Protein AF-A0A378WVY2-F1 (afdb_monomer_lite)

Organism: NCBI:txid134964

Radius of gyration: 12.28 Å; chains: 1; bounding box: 35×30×23 Å

Secondary structure (DSSP, 8-state):
-----HHHHHSTTSEEEEE-TTS-EEEEEEEETTEEE-TTHHHHHHHHIIIIII------TT-PPPGGG--

Structure (mmCIF, N/CA/C/O backbone):
data_AF-A0A378WVY2-F1
#
_entry.id   AF-A0A378WVY2-F1
#
loop_
_atom_site.group_PDB
_atom_site.id
_atom_site.type_symbol
_atom_site.label_atom_id
_atom_site.label_alt_id
_atom_site.label_comp_id
_atom_site.label_asym_id
_atom_site.label_entity_id
_atom_site.label_seq_id
_atom_site.pdbx_PDB_ins_code
_atom_site.Cartn_x
_atom_site.Cartn_y
_atom_site.Cartn_z
_atom_site.occupancy
_atom_site.B_iso_or_equiv
_atom_site.auth_seq_id
_atom_site.auth_comp_id
_atom_site.auth_asym_id
_atom_site.auth_atom_id
_atom_site.pdbx_PDB_model_num
ATOM 1 N N . MET A 1 1 ? 8.797 16.035 7.260 1.00 80.75 1 MET A N 1
ATOM 2 C CA . MET A 1 1 ? 7.560 15.355 7.706 1.00 80.75 1 MET A CA 1
ATOM 3 C C . MET A 1 1 ? 6.579 15.390 6.546 1.00 80.75 1 MET A C 1
ATOM 5 O O . MET A 1 1 ? 6.411 16.461 5.979 1.00 80.75 1 MET A O 1
ATOM 9 N N . HIS A 1 2 ? 5.989 14.253 6.170 1.00 87.25 2 HIS A N 1
ATOM 10 C CA . HIS A 1 2 ? 4.992 14.169 5.096 1.00 87.25 2 HIS A CA 1
ATOM 11 C C . HIS A 1 2 ? 3.664 13.704 5.687 1.00 87.25 2 HIS A C 1
ATOM 13 O O . HIS A 1 2 ? 3.638 12.721 6.426 1.00 87.25 2 HIS A O 1
ATOM 19 N N . PHE A 1 3 ? 2.580 14.411 5.376 1.00 91.38 3 PHE A N 1
ATOM 20 C CA . PHE A 1 3 ? 1.233 14.008 5.765 1.00 91.38 3 PHE A CA 1
ATOM 21 C C . PHE A 1 3 ? 0.579 13.274 4.605 1.00 91.38 3 PHE A C 1
ATOM 23 O O . PHE A 1 3 ? 0.559 13.771 3.481 1.00 91.38 3 PHE A O 1
ATOM 30 N N . VAL A 1 4 ? 0.037 12.097 4.894 1.00 92.50 4 VAL A N 1
ATOM 31 C CA . VAL A 1 4 ? -0.665 11.260 3.924 1.00 92.50 4 VAL A CA 1
ATOM 32 C C . VAL A 1 4 ? -2.042 10.990 4.495 1.00 92.50 4 VAL A C 1
ATOM 34 O O . VAL A 1 4 ? -2.170 10.567 5.644 1.00 92.50 4 VAL A O 1
ATOM 37 N N . ARG A 1 5 ? -3.084 11.278 3.715 1.00 95.12 5 ARG A N 1
ATOM 38 C CA . ARG A 1 5 ? -4.453 11.001 4.145 1.00 95.12 5 ARG A CA 1
ATOM 39 C C . ARG A 1 5 ? -4.690 9.489 4.169 1.00 95.12 5 ARG A C 1
ATOM 41 O O . ARG A 1 5 ? -4.190 8.767 3.307 1.00 95.12 5 ARG A O 1
ATOM 48 N N . LEU A 1 6 ? -5.476 9.011 5.132 1.00 95.94 6 LEU A N 1
ATOM 49 C CA . LEU A 1 6 ? -5.768 7.579 5.255 1.00 95.94 6 LEU A CA 1
ATOM 50 C C . LEU A 1 6 ? -6.578 7.037 4.073 1.00 95.94 6 LEU A C 1
ATOM 52 O O . LEU A 1 6 ? -6.343 5.910 3.659 1.00 95.94 6 LEU A O 1
ATOM 56 N N . ASP A 1 7 ? -7.471 7.837 3.490 1.00 96.25 7 ASP A N 1
ATOM 57 C CA . ASP A 1 7 ? -8.191 7.466 2.266 1.00 96.25 7 ASP A CA 1
ATOM 58 C C . ASP A 1 7 ? -7.250 7.343 1.063 1.00 96.25 7 ASP A C 1
ATOM 60 O O . ASP A 1 7 ? -7.407 6.427 0.261 1.00 96.25 7 ASP A O 1
ATOM 64 N N . ARG A 1 8 ? -6.215 8.194 0.978 1.00 95.94 8 ARG A N 1
ATOM 65 C CA . ARG A 1 8 ? -5.159 8.021 -0.022 1.00 95.94 8 ARG A CA 1
ATOM 66 C C . ARG A 1 8 ? -4.416 6.713 0.203 1.00 95.94 8 ARG A C 1
ATOM 68 O O . ARG A 1 8 ? -4.263 5.969 -0.750 1.00 95.94 8 ARG A O 1
ATOM 75 N N . LEU A 1 9 ? -3.989 6.414 1.432 1.00 96.19 9 LEU A N 1
ATOM 76 C CA . LEU A 1 9 ? -3.308 5.151 1.751 1.00 96.19 9 LEU A CA 1
ATOM 77 C C . LEU A 1 9 ? -4.192 3.919 1.470 1.00 96.19 9 LEU A C 1
ATOM 79 O O . LEU A 1 9 ? -3.683 2.875 1.070 1.00 96.19 9 LEU A O 1
ATOM 83 N N . ALA A 1 10 ? -5.506 4.043 1.661 1.00 96.38 10 ALA A N 1
ATOM 84 C CA . ALA A 1 10 ? -6.481 2.991 1.395 1.00 96.38 10 ALA A CA 1
ATOM 85 C C . ALA A 1 10 ? -6.802 2.801 -0.094 1.00 96.38 10 ALA A C 1
ATOM 87 O O . ALA A 1 10 ? -7.386 1.779 -0.443 1.00 96.38 10 ALA A O 1
ATOM 88 N N . ALA A 1 11 ? -6.420 3.721 -0.981 1.00 96.38 11 ALA A N 1
ATOM 89 C CA . ALA A 1 11 ? -6.743 3.615 -2.400 1.00 96.38 11 ALA A CA 1
ATOM 90 C C . ALA A 1 11 ? -6.063 2.399 -3.061 1.00 96.38 11 ALA A C 1
ATOM 92 O O . ALA A 1 11 ? -4.940 2.023 -2.714 1.00 96.38 11 ALA A O 1
ATOM 93 N N . ASP A 1 12 ? -6.768 1.753 -3.993 1.00 95.69 12 ASP A N 1
ATOM 94 C CA . ASP A 1 12 ? -6.322 0.507 -4.637 1.00 95.69 12 ASP A CA 1
ATOM 95 C C . ASP A 1 12 ? -5.131 0.695 -5.580 1.00 95.69 12 ASP A C 1
ATOM 97 O O . ASP A 1 12 ? -4.408 -0.258 -5.856 1.00 95.69 12 ASP A O 1
ATOM 101 N N . ASP A 1 13 ? -4.893 1.922 -6.038 1.00 95.69 13 ASP A N 1
ATOM 102 C CA . ASP A 1 13 ? -3.752 2.283 -6.876 1.00 95.69 13 ASP A CA 1
ATOM 103 C C . ASP A 1 13 ? -2.465 2.523 -6.071 1.00 95.69 13 ASP A C 1
ATOM 105 O O . ASP A 1 13 ? -1.432 2.823 -6.655 1.00 95.69 13 ASP A O 1
ATOM 109 N N . VAL A 1 14 ? -2.491 2.422 -4.738 1.00 96.69 14 VAL A N 1
ATOM 110 C CA . VAL A 1 14 ? -1.287 2.640 -3.925 1.00 96.69 14 VAL A CA 1
ATOM 111 C C . VAL A 1 14 ? -0.301 1.469 -4.005 1.00 96.69 14 VAL A C 1
ATOM 113 O O . VAL A 1 14 ? 0.890 1.735 -4.211 1.00 96.69 14 VAL A O 1
ATOM 116 N N . PRO A 1 15 ? -0.709 0.196 -3.819 1.00 96.31 15 PRO A N 1
ATOM 117 C CA . PRO A 1 15 ? 0.220 -0.925 -3.865 1.00 96.31 15 PRO A CA 1
ATOM 118 C C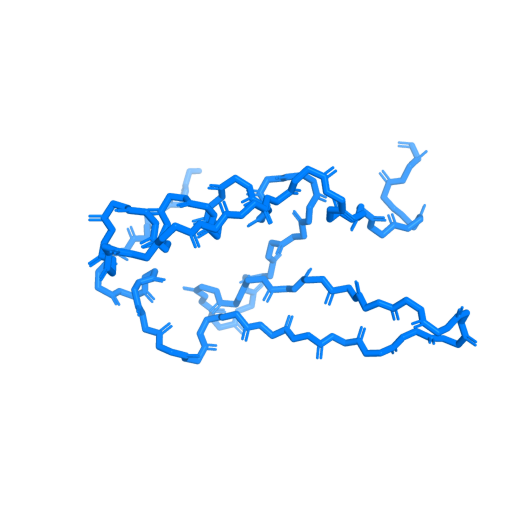 . PRO A 1 15 ? 0.548 -1.322 -5.305 1.00 96.31 15 PRO A C 1
ATOM 120 O O . PRO A 1 15 ? -0.315 -1.748 -6.069 1.00 96.31 15 PRO A O 1
ATOM 123 N N . HIS A 1 16 ? 1.827 -1.265 -5.653 1.00 95.19 16 HIS A N 1
ATOM 124 C CA . HIS A 1 16 ? 2.346 -1.755 -6.922 1.00 95.19 16 HIS A CA 1
ATOM 125 C C . HIS A 1 16 ? 3.356 -2.875 -6.697 1.00 95.19 16 HIS A C 1
ATOM 127 O O . HIS A 1 16 ? 4.245 -2.771 -5.852 1.00 95.19 16 HIS A O 1
ATOM 133 N N . TRP A 1 17 ? 3.242 -3.921 -7.511 1.00 93.88 17 TRP A N 1
ATOM 134 C CA . TRP A 1 17 ? 4.188 -5.028 -7.555 1.00 93.88 17 TRP A CA 1
ATOM 135 C C . TRP A 1 17 ? 5.030 -4.918 -8.816 1.00 93.88 17 TRP A C 1
ATOM 137 O O . TRP A 1 17 ? 4.491 -4.765 -9.911 1.00 93.88 17 TRP A O 1
ATOM 147 N N . VAL A 1 18 ? 6.346 -4.981 -8.652 1.00 93.06 18 VAL A N 1
ATOM 148 C CA . VAL A 1 18 ? 7.300 -4.983 -9.762 1.00 93.06 18 VAL A CA 1
ATOM 149 C C . VAL A 1 18 ? 8.005 -6.329 -9.787 1.00 93.06 18 VAL A C 1
ATOM 151 O O . VAL A 1 18 ? 8.655 -6.696 -8.808 1.00 93.06 18 VAL A O 1
ATOM 154 N N . ASP A 1 19 ? 7.873 -7.056 -10.893 1.00 92.62 19 ASP A N 1
ATOM 155 C CA . ASP A 1 19 ? 8.577 -8.320 -11.093 1.00 92.62 19 ASP A CA 1
ATOM 156 C C . ASP A 1 19 ? 10.081 -8.070 -11.263 1.00 92.62 19 ASP A C 1
ATOM 158 O O . ASP A 1 19 ? 10.503 -7.143 -11.962 1.00 92.62 19 ASP A O 1
ATOM 162 N N . ARG A 1 20 ? 10.898 -8.895 -10.606 1.00 88.12 20 ARG A N 1
ATOM 163 C CA . ARG A 1 20 ? 12.359 -8.852 -10.702 1.00 88.12 20 ARG A CA 1
ATOM 164 C C . ARG A 1 20 ? 12.888 -10.015 -11.553 1.00 88.12 20 ARG A C 1
ATOM 166 O O . ARG A 1 20 ? 12.239 -11.058 -11.639 1.00 88.12 20 ARG A O 1
ATOM 173 N N . PRO A 1 21 ? 14.089 -9.880 -12.153 1.00 89.44 21 PRO A N 1
ATOM 174 C CA . PRO A 1 21 ? 14.699 -10.946 -12.955 1.00 89.44 21 PRO A CA 1
ATOM 175 C C . PRO A 1 21 ? 14.930 -12.268 -12.204 1.00 89.44 21 PRO A C 1
ATOM 177 O O . PRO A 1 21 ? 15.020 -13.316 -12.833 1.00 89.44 21 PRO A O 1
ATOM 180 N N . ASP A 1 22 ? 15.020 -12.226 -10.872 1.00 86.44 22 ASP A N 1
ATOM 181 C CA . ASP A 1 22 ? 15.184 -13.392 -9.992 1.00 86.44 22 ASP A CA 1
ATOM 182 C C . ASP A 1 22 ? 13.858 -14.123 -9.682 1.00 86.44 22 ASP A C 1
ATOM 184 O O . ASP A 1 22 ? 13.841 -15.069 -8.897 1.00 86.44 22 ASP A O 1
ATOM 188 N N . GLY A 1 23 ? 12.739 -13.687 -10.275 1.00 85.94 23 GLY A N 1
ATOM 189 C CA . GLY A 1 23 ? 11.404 -14.252 -10.058 1.00 85.94 23 GLY A CA 1
ATOM 190 C C . GLY A 1 23 ? 10.706 -13.773 -8.780 1.00 85.94 23 GLY A C 1
ATOM 191 O O . GLY A 1 23 ? 9.555 -14.141 -8.540 1.00 85.94 23 GLY A O 1
ATOM 192 N N . SER A 1 24 ? 11.361 -12.941 -7.966 1.00 87.12 24 SER A N 1
ATOM 193 C CA . SER A 1 24 ? 10.727 -12.281 -6.823 1.00 87.12 24 SER A CA 1
ATOM 194 C C . SER A 1 24 ? 9.924 -11.051 -7.261 1.00 87.12 24 SER A C 1
ATOM 196 O O . SER A 1 24 ? 10.068 -10.548 -8.378 1.00 87.12 24 SER A O 1
ATOM 198 N N . ARG A 1 25 ? 9.068 -10.537 -6.3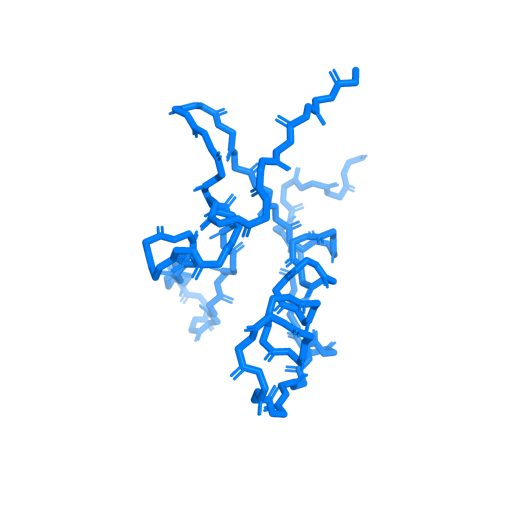68 1.00 88.88 25 ARG A N 1
ATOM 199 C CA . ARG A 1 25 ? 8.321 -9.292 -6.594 1.00 88.88 25 ARG A CA 1
ATOM 200 C C . ARG A 1 25 ? 8.689 -8.255 -5.553 1.00 88.88 25 ARG A C 1
ATOM 202 O O . ARG A 1 25 ? 8.750 -8.553 -4.362 1.00 88.88 25 ARG A O 1
ATOM 209 N N . LEU A 1 26 ? 8.876 -7.024 -6.006 1.00 91.00 26 LEU A N 1
ATOM 210 C CA . LEU A 1 26 ? 9.160 -5.881 -5.157 1.00 91.00 26 LEU A CA 1
ATOM 211 C C . LEU A 1 26 ? 7.883 -5.074 -4.909 1.00 91.00 26 LEU A C 1
ATOM 213 O O . LEU A 1 26 ? 7.221 -4.655 -5.860 1.00 91.00 26 LEU A O 1
ATOM 217 N N . LEU A 1 27 ? 7.574 -4.812 -3.637 1.00 93.75 27 LEU A N 1
ATOM 218 C CA . LEU A 1 27 ? 6.502 -3.895 -3.252 1.00 93.75 27 LEU A CA 1
ATOM 219 C C . LEU A 1 27 ? 6.945 -2.433 -3.423 1.00 93.75 27 LEU A C 1
ATOM 221 O O . LEU A 1 27 ? 8.017 -2.024 -2.965 1.00 93.75 27 LEU A O 1
ATOM 225 N N . GLN A 1 28 ? 6.066 -1.628 -4.013 1.00 95.06 28 GLN A N 1
ATOM 226 C CA . GLN A 1 28 ? 6.136 -0.171 -4.059 1.00 95.06 28 GLN A CA 1
ATOM 227 C C . GLN A 1 28 ? 4.808 0.416 -3.578 1.00 95.06 28 GLN A C 1
ATOM 229 O O . GLN A 1 28 ? 3.777 0.160 -4.191 1.00 95.06 28 GLN A O 1
ATOM 234 N N . LEU A 1 29 ? 4.819 1.233 -2.522 1.00 96.12 29 LEU A N 1
ATOM 235 C CA . LEU A 1 29 ? 3.655 2.050 -2.165 1.00 96.12 29 LEU A CA 1
ATOM 236 C C . LEU A 1 29 ? 3.794 3.447 -2.762 1.00 96.12 29 LEU A C 1
ATOM 238 O O . LEU A 1 29 ? 4.698 4.188 -2.374 1.00 96.12 29 LEU A O 1
ATOM 242 N N . ARG A 1 30 ? 2.894 3.810 -3.680 1.00 95.62 30 ARG A N 1
ATOM 243 C CA . ARG A 1 30 ? 2.883 5.111 -4.368 1.00 95.62 30 ARG A CA 1
ATOM 244 C C . ARG A 1 30 ? 1.816 6.025 -3.779 1.00 95.62 30 ARG A C 1
ATOM 246 O O . ARG A 1 30 ? 0.658 6.037 -4.194 1.00 95.62 30 ARG A O 1
ATOM 253 N N . ILE A 1 31 ? 2.206 6.791 -2.769 1.00 93.06 31 ILE A N 1
ATOM 254 C CA . ILE A 1 31 ? 1.269 7.561 -1.934 1.00 93.06 31 ILE A CA 1
ATOM 255 C C . ILE A 1 31 ? 1.184 9.051 -2.297 1.00 93.06 31 ILE A C 1
ATOM 257 O O . ILE A 1 31 ? 0.364 9.765 -1.726 1.00 93.06 31 ILE A O 1
ATOM 261 N N . GLY A 1 32 ? 1.963 9.503 -3.281 1.00 88.12 32 GLY A N 1
ATOM 262 C CA . GLY A 1 32 ? 1.897 10.837 -3.885 1.00 88.12 32 GLY A CA 1
ATOM 263 C C . GLY A 1 32 ? 2.695 10.890 -5.191 1.00 88.12 32 GLY A C 1
ATOM 264 O O . GLY A 1 32 ? 3.386 9.923 -5.510 1.00 88.12 32 GLY A O 1
ATOM 265 N N . ASP A 1 33 ? 2.629 12.012 -5.912 1.00 83.62 33 ASP A N 1
ATOM 266 C CA . ASP A 1 33 ? 3.120 12.155 -7.299 1.00 83.62 33 ASP A CA 1
ATOM 267 C C . ASP A 1 33 ? 4.559 11.663 -7.532 1.00 83.62 33 ASP A C 1
ATOM 269 O O . ASP A 1 33 ? 4.845 11.045 -8.554 1.00 83.62 33 ASP A O 1
ATOM 273 N N . SER A 1 34 ? 5.449 11.869 -6.558 1.00 86.69 34 SER A N 1
ATOM 274 C CA . SER A 1 34 ? 6.848 11.415 -6.608 1.00 86.69 34 SER A CA 1
ATOM 275 C C . SER A 1 34 ? 7.268 10.678 -5.333 1.00 86.69 34 SER A C 1
ATOM 277 O O . SER A 1 34 ? 8.439 10.694 -4.958 1.00 86.69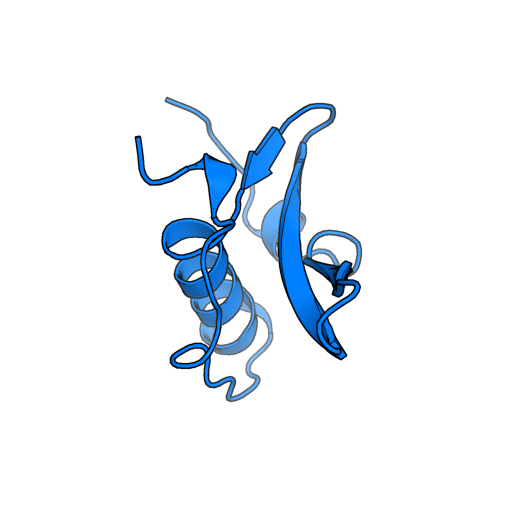 34 SER A O 1
ATOM 279 N N . MET A 1 35 ? 6.312 10.070 -4.620 1.00 91.75 35 MET A N 1
ATOM 280 C CA . MET A 1 35 ? 6.559 9.443 -3.320 1.00 91.75 35 MET A CA 1
ATOM 281 C C . MET A 1 35 ? 6.322 7.934 -3.373 1.00 91.75 35 MET A C 1
ATOM 283 O O . MET A 1 35 ? 5.196 7.460 -3.207 1.00 91.75 35 MET A O 1
ATOM 287 N N . THR A 1 36 ? 7.419 7.194 -3.549 1.00 94.81 36 THR A N 1
ATOM 288 C CA . THR A 1 36 ? 7.451 5.728 -3.512 1.00 94.81 36 THR A CA 1
ATOM 289 C C . THR A 1 36 ? 8.126 5.250 -2.233 1.00 94.81 36 THR A C 1
ATOM 291 O O . THR A 1 36 ? 9.260 5.631 -1.948 1.00 94.81 36 THR A O 1
ATOM 294 N N . ILE A 1 37 ? 7.447 4.389 -1.475 1.00 93.12 37 ILE A N 1
ATOM 295 C CA . ILE A 1 37 ? 8.006 3.738 -0.287 1.00 93.12 37 ILE A CA 1
ATOM 296 C C . ILE A 1 37 ? 8.215 2.252 -0.576 1.00 93.12 37 ILE A C 1
ATOM 298 O O . ILE A 1 37 ? 7.292 1.556 -1.004 1.00 93.12 37 ILE A O 1
ATOM 302 N N . HIS A 1 38 ? 9.420 1.762 -0.297 1.00 92.75 38 HIS A N 1
ATOM 303 C CA . HIS A 1 38 ? 9.775 0.347 -0.381 1.00 92.75 38 HIS A CA 1
ATOM 304 C C . HIS A 1 38 ? 9.766 -0.321 1.000 1.00 92.75 38 HIS A C 1
ATOM 306 O O . HIS A 1 38 ? 9.706 0.351 2.033 1.00 92.75 38 HIS A O 1
ATOM 312 N N . ALA A 1 39 ? 9.820 -1.652 1.036 1.00 90.69 39 ALA A N 1
ATOM 313 C CA . ALA A 1 39 ? 10.057 -2.386 2.279 1.00 90.69 39 ALA A CA 1
ATOM 314 C C . ALA A 1 39 ? 11.394 -1.953 2.935 1.00 90.69 39 ALA A C 1
ATOM 316 O O . ALA A 1 39 ? 12.290 -1.518 2.212 1.00 90.69 39 ALA A O 1
ATOM 317 N N . PRO A 1 40 ? 11.532 -2.038 4.277 1.00 89.94 40 PRO A N 1
ATOM 318 C CA . PRO A 1 40 ? 10.560 -2.583 5.234 1.00 89.94 40 PRO A CA 1
ATOM 319 C C . PRO A 1 40 ? 9.408 -1.622 5.571 1.00 89.94 40 PRO A C 1
ATOM 321 O O . PRO A 1 40 ? 8.312 -2.071 5.898 1.00 89.94 40 PRO A O 1
ATOM 324 N N . THR A 1 41 ? 9.590 -0.305 5.427 1.00 92.44 41 THR A N 1
ATOM 325 C CA . T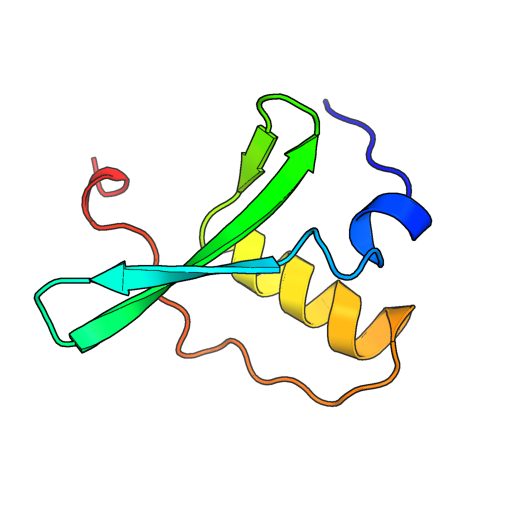HR A 1 41 ? 8.552 0.683 5.779 1.00 92.44 41 THR A CA 1
ATOM 326 C C . THR A 1 41 ? 7.276 0.501 4.954 1.00 92.44 41 THR A C 1
ATOM 328 O O . THR A 1 41 ? 6.175 0.509 5.501 1.00 92.44 41 THR A O 1
ATOM 331 N N . GLY A 1 42 ? 7.410 0.270 3.647 1.00 94.19 42 GLY A N 1
ATOM 332 C CA . GLY A 1 42 ? 6.282 0.006 2.753 1.00 94.19 42 GLY A CA 1
ATOM 333 C C . GLY A 1 42 ? 5.535 -1.279 3.113 1.00 94.19 42 GLY A C 1
ATOM 334 O O . GLY A 1 42 ? 4.316 -1.326 3.002 1.00 94.19 42 GLY A O 1
ATOM 335 N N . ALA A 1 43 ? 6.235 -2.292 3.629 1.00 94.50 43 ALA A N 1
ATOM 336 C CA . ALA A 1 43 ? 5.615 -3.530 4.091 1.00 94.50 43 ALA A CA 1
ATOM 337 C C . ALA A 1 43 ? 4.731 -3.288 5.327 1.00 94.50 43 ALA A C 1
ATOM 339 O O . ALA A 1 43 ? 3.586 -3.732 5.363 1.00 94.50 43 ALA A O 1
ATOM 340 N N . MET A 1 44 ? 5.214 -2.514 6.304 1.00 94.81 44 MET A N 1
ATOM 341 C CA . MET A 1 44 ? 4.420 -2.153 7.488 1.00 94.81 44 MET A CA 1
ATOM 342 C C . MET A 1 44 ? 3.194 -1.305 7.132 1.00 94.81 44 MET A C 1
ATOM 344 O O . MET A 1 44 ? 2.108 -1.533 7.660 1.00 94.81 44 MET A O 1
ATOM 348 N N . LEU A 1 45 ? 3.347 -0.345 6.217 1.00 95.75 45 LEU A N 1
ATOM 349 C CA . LEU A 1 45 ? 2.236 0.487 5.748 1.00 95.75 45 LEU A CA 1
ATOM 350 C C . LEU A 1 45 ? 1.200 -0.322 4.961 1.00 95.75 45 LEU A C 1
ATOM 352 O O . LEU A 1 45 ? 0.004 -0.094 5.134 1.00 95.75 45 LEU A O 1
ATOM 356 N N . LEU A 1 46 ? 1.639 -1.289 4.148 1.00 96.56 46 LEU A N 1
ATOM 357 C CA . LEU A 1 46 ? 0.741 -2.228 3.480 1.00 96.56 46 LEU A 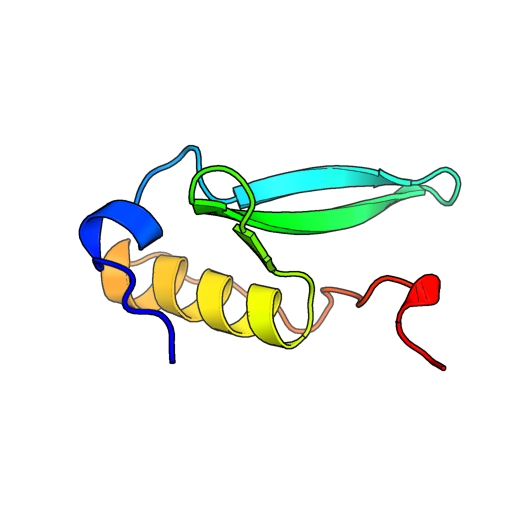CA 1
ATOM 358 C C . LEU A 1 46 ? -0.023 -3.063 4.510 1.00 96.56 46 LEU A C 1
ATOM 360 O O . LEU A 1 46 ? -1.236 -3.187 4.408 1.00 96.56 46 LEU A O 1
ATOM 364 N N . GLN A 1 47 ? 0.656 -3.590 5.530 1.00 95.81 47 GLN A N 1
ATOM 365 C CA . GLN A 1 47 ? -0.012 -4.368 6.570 1.00 95.81 47 GLN A CA 1
ATOM 366 C C . GLN A 1 47 ? -1.040 -3.533 7.338 1.00 95.81 47 GLN A C 1
ATOM 368 O O . GLN A 1 47 ? -2.151 -4.002 7.571 1.00 95.81 47 GLN A O 1
ATOM 373 N N . PHE A 1 48 ? -0.705 -2.289 7.690 1.00 97.00 48 PHE A N 1
ATOM 374 C CA . PHE A 1 48 ? -1.659 -1.371 8.307 1.00 97.00 48 PHE A CA 1
ATOM 375 C C . PHE A 1 48 ? -2.860 -1.109 7.388 1.00 97.00 48 PHE A C 1
ATOM 377 O O . PHE A 1 48 ? -3.997 -1.201 7.845 1.00 97.00 48 PHE A O 1
ATOM 384 N N . ARG A 1 49 ? -2.627 -0.836 6.093 1.00 96.56 49 ARG A N 1
ATOM 385 C CA . ARG A 1 49 ? -3.696 -0.670 5.094 1.00 96.56 49 ARG A CA 1
ATOM 386 C C . ARG A 1 49 ? -4.629 -1.878 5.094 1.00 96.56 49 ARG A C 1
ATOM 388 O O . ARG A 1 49 ? -5.824 -1.710 5.312 1.00 96.56 49 ARG A O 1
ATOM 395 N N . GLU A 1 50 ? -4.094 -3.072 4.859 1.00 96.81 50 GLU A N 1
ATOM 396 C CA . GLU A 1 50 ? -4.907 -4.279 4.709 1.00 96.81 50 GLU A CA 1
ATOM 397 C C . GLU A 1 50 ? -5.661 -4.605 5.997 1.00 96.81 50 GLU A C 1
ATOM 399 O O . GLU A 1 50 ? -6.878 -4.750 5.968 1.00 96.81 50 GLU A O 1
ATOM 404 N N . VAL A 1 51 ? -4.974 -4.634 7.1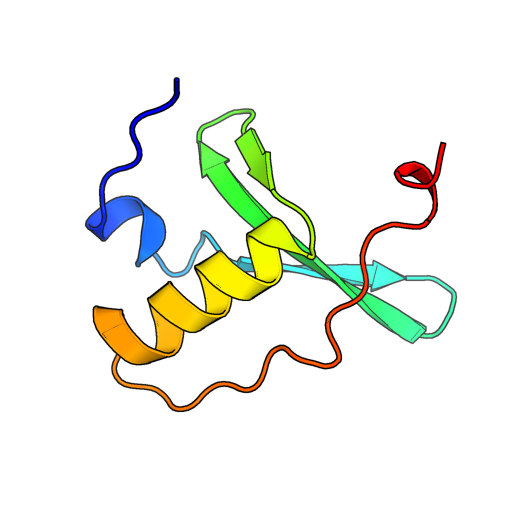39 1.00 96.62 51 VAL A N 1
ATOM 405 C CA . VAL A 1 51 ? -5.570 -5.079 8.404 1.00 96.62 51 VAL A CA 1
ATOM 406 C C . VAL A 1 51 ? -6.516 -4.031 8.987 1.00 96.62 51 VAL A C 1
ATOM 408 O O . VAL A 1 51 ? -7.615 -4.371 9.415 1.00 96.62 51 VAL A O 1
ATOM 411 N N . VAL A 1 52 ? -6.105 -2.762 9.018 1.00 96.94 52 VAL A N 1
ATOM 412 C CA . VAL A 1 52 ? -6.818 -1.713 9.765 1.00 96.94 52 VAL A CA 1
ATOM 413 C C . VAL A 1 52 ? -7.815 -0.963 8.890 1.00 96.94 52 VAL A C 1
ATOM 415 O O . VAL A 1 52 ? -8.907 -0.651 9.356 1.00 96.94 52 VAL A O 1
ATOM 418 N N . LEU A 1 53 ? -7.456 -0.652 7.641 1.00 96.12 53 LEU A N 1
ATOM 419 C CA . LEU A 1 53 ? -8.303 0.175 6.772 1.00 96.12 53 LEU A CA 1
ATOM 420 C C . LEU A 1 53 ? -9.240 -0.663 5.896 1.00 96.12 53 LEU A C 1
ATOM 422 O O . LEU A 1 53 ? -10.359 -0.235 5.630 1.00 96.12 53 LEU A O 1
ATOM 426 N N . VAL A 1 54 ? -8.792 -1.842 5.453 1.00 94.88 54 VAL A N 1
ATOM 427 C CA . VAL A 1 54 ? -9.554 -2.718 4.543 1.00 94.88 54 VAL A CA 1
ATOM 428 C C . VAL A 1 54 ? -10.201 -3.903 5.278 1.00 94.88 54 VAL A C 1
ATOM 430 O O . VAL A 1 54 ? -11.207 -4.435 4.811 1.00 94.88 54 VAL A O 1
ATOM 433 N N . GLY A 1 55 ? -9.667 -4.314 6.433 1.00 94.19 55 GLY A N 1
ATOM 434 C CA . GLY A 1 55 ? -10.164 -5.458 7.207 1.00 94.19 55 GLY A CA 1
ATOM 435 C C . GLY A 1 55 ? -9.751 -6.825 6.646 1.00 94.19 55 GLY A C 1
ATOM 436 O O . GLY A 1 55 ? -10.453 -7.814 6.853 1.00 94.19 55 GLY A O 1
ATOM 437 N N . ARG A 1 56 ? -8.636 -6.896 5.911 1.00 93.25 56 ARG A N 1
ATOM 438 C CA . ARG A 1 56 ? -8.049 -8.121 5.353 1.00 93.25 56 ARG A CA 1
ATOM 439 C C . ARG A 1 56 ? -6.838 -8.563 6.159 1.00 93.25 56 ARG A C 1
ATOM 441 O O . ARG A 1 56 ? -5.918 -7.789 6.413 1.00 93.25 56 ARG A O 1
ATOM 448 N N . GLU A 1 57 ? -6.794 -9.845 6.499 1.00 91.19 57 GLU A N 1
ATOM 449 C CA . GLU A 1 57 ? -5.586 -10.436 7.063 1.00 91.19 57 GLU A CA 1
ATOM 450 C C . GLU A 1 57 ? -4.485 -10.462 5.997 1.00 91.19 57 GLU A C 1
ATOM 452 O O . GLU A 1 57 ? -4.681 -10.966 4.891 1.00 91.19 57 GLU A O 1
ATOM 457 N N . THR A 1 58 ? -3.329 -9.867 6.294 1.00 90.44 58 THR A N 1
ATOM 458 C CA . THR A 1 58 ? -2.194 -9.818 5.364 1.00 90.44 58 THR A CA 1
ATOM 459 C C . THR A 1 58 ? -0.872 -9.973 6.104 1.00 90.44 58 THR A C 1
ATOM 461 O O . THR A 1 58 ? -0.534 -9.207 7.013 1.00 90.44 58 THR A O 1
ATOM 464 N N . ARG A 1 59 ? -0.094 -10.973 5.678 1.00 87.12 59 ARG A N 1
ATOM 465 C CA . ARG A 1 59 ? 1.267 -11.231 6.154 1.00 87.12 59 ARG A CA 1
ATOM 466 C C . ARG A 1 59 ? 2.270 -10.518 5.252 1.00 87.12 59 ARG A C 1
ATOM 468 O O . ARG A 1 59 ? 2.236 -10.687 4.040 1.00 87.12 59 ARG A O 1
ATOM 475 N N . VAL A 1 60 ? 3.185 -9.759 5.855 1.00 88.31 60 VAL A N 1
ATOM 476 C CA . VAL A 1 60 ? 4.208 -8.978 5.129 1.00 88.31 60 VAL A CA 1
ATOM 477 C C . VAL A 1 60 ? 5.646 -9.359 5.487 1.00 88.31 60 VAL A C 1
ATOM 479 O O . VAL A 1 60 ? 6.585 -8.704 5.048 1.00 88.31 60 VAL A O 1
ATOM 482 N N . ALA A 1 61 ? 5.826 -10.414 6.286 1.00 83.12 61 ALA A N 1
ATOM 483 C CA . ALA A 1 61 ? 7.130 -10.841 6.796 1.00 83.12 61 ALA A CA 1
ATOM 484 C C . ALA A 1 61 ? 8.130 -11.213 5.688 1.00 83.12 61 ALA A C 1
ATOM 486 O O . ALA A 1 61 ? 9.333 -11.092 5.890 1.00 83.12 61 ALA A O 1
ATOM 487 N N . ASP A 1 62 ? 7.628 -11.636 4.528 1.00 81.12 62 ASP A N 1
ATOM 488 C CA . ASP A 1 62 ? 8.451 -12.096 3.409 1.00 81.12 62 ASP A CA 1
ATOM 489 C C . ASP A 1 62 ? 8.728 -10.973 2.382 1.00 81.12 62 ASP A C 1
ATOM 491 O O . ASP A 1 62 ? 9.305 -11.224 1.325 1.00 81.12 62 ASP A O 1
ATOM 495 N N . LEU A 1 63 ? 8.303 -9.727 2.652 1.00 80.50 63 LEU A N 1
ATOM 496 C CA . LEU A 1 63 ? 8.500 -8.602 1.733 1.00 80.50 63 LEU A CA 1
ATOM 497 C C . LEU A 1 63 ? 9.908 -8.023 1.856 1.00 80.50 63 LEU A C 1
ATOM 499 O O . LEU A 1 63 ? 10.269 -7.414 2.863 1.00 80.50 63 LEU A O 1
ATOM 503 N N . LEU A 1 64 ? 10.683 -8.195 0.789 1.00 70.25 64 LEU A N 1
ATOM 504 C CA . LEU A 1 64 ? 12.085 -7.805 0.726 1.00 70.25 64 LEU A CA 1
ATOM 505 C C . LEU A 1 64 ? 12.259 -6.335 0.326 1.00 70.25 64 LEU A C 1
ATOM 507 O O . LEU A 1 64 ? 11.533 -5.794 -0.514 1.00 70.25 64 LEU A O 1
ATOM 511 N N . GLN A 1 65 ? 13.253 -5.699 0.943 1.00 70.69 65 GLN A N 1
ATOM 512 C CA . GLN A 1 65 ? 13.754 -4.375 0.588 1.00 70.69 65 GLN A CA 1
ATOM 513 C C . GLN A 1 65 ? 14.562 -4.454 -0.729 1.00 70.69 65 GLN A C 1
ATOM 515 O O . GLN A 1 65 ? 15.122 -5.508 -1.031 1.00 70.69 65 GLN A O 1
ATOM 520 N N . PRO A 1 66 ? 14.626 -3.389 -1.553 1.00 64.50 66 PRO A N 1
ATOM 521 C CA . PRO A 1 66 ? 15.459 -3.402 -2.744 1.00 64.50 66 PRO A CA 1
ATOM 522 C C . PRO A 1 66 ? 16.945 -3.440 -2.375 1.00 64.50 66 PRO A C 1
ATOM 524 O O . PRO A 1 66 ? 17.398 -2.640 -1.555 1.00 64.50 66 PRO A O 1
ATOM 527 N N . ASP A 1 67 ? 17.725 -4.261 -3.072 1.00 69.88 67 ASP A N 1
ATOM 528 C CA . ASP A 1 67 ? 19.156 -4.442 -2.780 1.00 69.88 67 ASP A CA 1
ATOM 529 C C . ASP A 1 67 ? 19.965 -3.128 -2.865 1.00 69.88 67 ASP A C 1
ATOM 531 O O . ASP A 1 67 ? 20.937 -2.935 -2.141 1.00 69.88 67 ASP A O 1
ATOM 535 N N . TRP A 1 68 ? 19.524 -2.161 -3.680 1.00 67.12 68 TRP A N 1
ATOM 536 C CA . TRP A 1 68 ? 20.173 -0.849 -3.836 1.00 67.12 68 TRP A CA 1
ATOM 537 C C . TRP A 1 68 ? 20.038 0.082 -2.623 1.00 67.12 68 TRP A C 1
ATOM 539 O O . TRP A 1 68 ? 20.657 1.141 -2.591 1.00 67.12 68 TRP A O 1
ATOM 549 N N . THR A 1 69 ? 19.238 -0.290 -1.624 1.00 60.50 69 THR A N 1
ATOM 550 C CA . THR A 1 69 ? 19.074 0.494 -0.389 1.00 60.50 69 THR A CA 1
ATOM 551 C C . THR A 1 69 ? 19.926 -0.017 0.781 1.00 60.50 69 THR A C 1
ATOM 553 O O . THR A 1 69 ? 19.822 0.523 1.876 1.00 60.50 69 THR A O 1
ATOM 556 N N . HIS A 1 70 ? 20.782 -1.022 0.563 1.00 60.75 70 HIS A N 1
ATOM 557 C CA . HIS A 1 70 ? 21.657 -1.626 1.582 1.00 60.75 70 HIS A CA 1
ATOM 558 C C . HIS A 1 70 ? 23.017 -0.904 1.752 1.00 60.75 70 HIS A C 1
ATOM 560 O O . HIS A 1 70 ? 23.978 -1.529 2.197 1.00 60.75 70 HIS A O 1
ATOM 566 N N . THR A 1 71 ? 23.131 0.372 1.358 1.00 47.47 71 THR A N 1
ATOM 567 C CA . THR A 1 71 ? 24.414 1.115 1.400 1.00 47.47 71 THR A CA 1
ATOM 568 C C . THR A 1 71 ? 24.654 1.759 2.758 1.00 47.47 71 THR A C 1
ATOM 570 O O . THR A 1 71 ? 23.687 2.342 3.298 1.00 47.47 71 THR A O 1
#

Sequence (71 aa):
MHFVRLDRLAADDVPHWVDRPDGSRLLQLRIGDSMTIHAPTGAMLLQFREVVLVGRETRVADLLQPDWTHT

Foldseek 3Di:
DDDFDLVLLLDPVQWDWDQDPVRDIWTWGDRDDPDTDGPPVSLVSVCCNQCPVVNHHDDSPPHDGDPVVPD

pLDDT: mean 89.08, std 10.19, range [47.47, 97.0]